Protein AF-A0A4R5TS30-F1 (afdb_monomer_lite)

Secondary structure (DSSP, 8-state):
-EEEEEEEEETTEEEEEETTSTT-EEEESSGGGHHHHHHHHHHHHHS---SS-EEEEEEE-SS-EEEEEEEE-STT-TT--

Organism: NCBI:txid2547960

Structure (mmCIF, N/CA/C/O backbone):
data_AF-A0A4R5TS30-F1
#
_entry.id   AF-A0A4R5TS30-F1
#
loop_
_atom_site.group_PDB
_atom_site.id
_atom_site.type_symbol
_atom_site.label_atom_id
_atom_site.label_alt_id
_atom_site.label_comp_id
_atom_site.label_asym_id
_atom_site.label_entity_id
_atom_site.label_seq_id
_atom_site.pdbx_PDB_ins_code
_atom_site.Cartn_x
_atom_site.Cartn_y
_atom_site.Cartn_z
_atom_site.occupancy
_atom_site.B_iso_or_equiv
_atom_site.auth_seq_id
_atom_site.auth_comp_id
_atom_site.auth_asym_id
_atom_site.auth_atom_id
_atom_site.pdbx_PDB_model_num
ATOM 1 N N . MET A 1 1 ? -10.573 -5.723 9.054 1.00 90.69 1 MET A N 1
ATOM 2 C CA . MET A 1 1 ? -10.677 -4.922 7.826 1.00 90.69 1 MET A CA 1
ATOM 3 C C . MET A 1 1 ? -9.747 -5.506 6.784 1.00 90.69 1 MET A C 1
ATOM 5 O O . MET A 1 1 ? -8.629 -5.880 7.121 1.00 90.69 1 MET A O 1
ATOM 9 N N . GLU A 1 2 ? -10.223 -5.595 5.551 1.00 93.88 2 GLU A N 1
ATOM 10 C CA . GLU A 1 2 ? -9.469 -6.088 4.403 1.00 93.88 2 GLU A CA 1
ATOM 11 C C . GLU A 1 2 ? -9.568 -5.045 3.289 1.00 93.88 2 GLU A C 1
ATOM 13 O O . GLU A 1 2 ? -10.648 -4.496 3.079 1.00 93.88 2 GLU A O 1
ATOM 18 N N . LEU A 1 3 ? -8.440 -4.730 2.656 1.00 95.00 3 LEU A N 1
ATOM 19 C CA . LEU A 1 3 ? -8.313 -3.703 1.620 1.00 95.00 3 LEU A CA 1
ATOM 20 C C . LEU A 1 3 ? -7.576 -4.261 0.403 1.00 95.00 3 LEU A C 1
ATOM 22 O O . LEU A 1 3 ? -6.738 -5.155 0.542 1.00 95.00 3 LEU A O 1
ATOM 26 N N . ILE A 1 4 ? -7.813 -3.676 -0.766 1.00 96.12 4 ILE A N 1
ATOM 27 C CA . ILE A 1 4 ? -7.083 -3.951 -1.999 1.00 96.12 4 ILE A CA 1
ATOM 28 C C . ILE A 1 4 ? -6.162 -2.766 -2.309 1.00 96.12 4 ILE A C 1
ATOM 30 O O . ILE A 1 4 ? -6.585 -1.619 -2.444 1.00 96.12 4 ILE A O 1
ATOM 34 N N . ALA A 1 5 ? -4.867 -3.046 -2.434 1.00 96.62 5 ALA A N 1
ATOM 35 C CA . ALA A 1 5 ? -3.874 -2.066 -2.846 1.00 96.62 5 ALA A CA 1
ATOM 36 C C . ALA A 1 5 ? -3.416 -2.344 -4.279 1.00 96.62 5 ALA A C 1
ATOM 38 O O . ALA A 1 5 ? -2.912 -3.428 -4.583 1.00 96.62 5 ALA A O 1
ATOM 39 N N . ARG A 1 6 ? -3.528 -1.338 -5.146 1.00 96.81 6 ARG A N 1
ATOM 40 C CA . ARG A 1 6 ? -2.908 -1.332 -6.471 1.00 96.81 6 ARG A CA 1
ATOM 41 C C . ARG A 1 6 ? -1.472 -0.883 -6.350 1.00 96.81 6 ARG A C 1
ATOM 43 O O . ARG A 1 6 ? -1.191 0.157 -5.761 1.00 96.81 6 ARG A O 1
ATOM 50 N N . VAL A 1 7 ? -0.568 -1.672 -6.910 1.00 97.06 7 VAL A N 1
ATOM 51 C CA . VAL A 1 7 ? 0.872 -1.504 -6.755 1.00 97.06 7 VAL A CA 1
ATOM 52 C C . VAL A 1 7 ? 1.520 -1.534 -8.131 1.00 97.06 7 VAL A C 1
ATOM 54 O O . VAL A 1 7 ? 1.428 -2.539 -8.825 1.00 97.06 7 VAL A O 1
ATOM 57 N N . TRP A 1 8 ? 2.207 -0.469 -8.533 1.00 96.69 8 TRP A N 1
ATOM 58 C CA . TRP A 1 8 ? 2.892 -0.412 -9.832 1.00 96.69 8 TRP A CA 1
ATOM 59 C C . TRP A 1 8 ? 4.282 0.199 -9.710 1.00 96.69 8 TRP A C 1
ATOM 61 O O . TRP A 1 8 ? 4.606 0.912 -8.751 1.00 96.69 8 TRP A O 1
ATOM 71 N N . ARG A 1 9 ? 5.146 -0.103 -10.681 1.00 95.44 9 ARG A N 1
ATOM 72 C CA . ARG A 1 9 ? 6.526 0.382 -10.675 1.00 95.44 9 ARG A CA 1
ATOM 73 C C . ARG A 1 9 ? 6.567 1.896 -10.905 1.00 95.44 9 ARG A C 1
ATOM 75 O O . ARG A 1 9 ? 5.998 2.408 -11.864 1.00 95.44 9 ARG A O 1
ATOM 82 N N . ALA A 1 10 ? 7.290 2.610 -10.044 1.00 93.81 10 ALA A N 1
ATOM 83 C CA . ALA A 1 10 ? 7.507 4.051 -10.137 1.00 93.81 10 ALA A CA 1
ATOM 84 C C . ALA A 1 10 ? 8.995 4.368 -9.910 1.00 93.81 10 ALA A C 1
ATOM 86 O O . ALA A 1 10 ? 9.441 4.589 -8.776 1.00 93.81 10 ALA A O 1
ATOM 87 N N . GLY A 1 11 ? 9.769 4.355 -11.001 1.00 92.88 11 GLY A N 1
ATOM 88 C CA . GLY A 1 11 ? 11.229 4.483 -10.963 1.00 92.88 11 GLY A CA 1
ATOM 89 C C . GLY A 1 11 ? 11.857 3.347 -10.155 1.00 92.88 11 GLY A C 1
ATOM 90 O O . GLY A 1 11 ? 11.600 2.176 -10.426 1.00 92.88 11 GLY A O 1
ATOM 91 N N . ASP A 1 12 ? 12.617 3.698 -9.117 1.00 94.12 12 ASP A N 1
ATOM 92 C CA . ASP A 1 12 ? 13.251 2.725 -8.219 1.00 94.12 12 ASP A CA 1
ATOM 93 C C . ASP A 1 12 ? 12.327 2.200 -7.109 1.00 94.12 12 ASP A C 1
ATOM 95 O O . ASP A 1 12 ? 12.688 1.272 -6.381 1.00 94.12 12 ASP A O 1
ATOM 99 N N . SER A 1 13 ? 11.102 2.719 -7.018 1.00 96.06 13 SER A N 1
ATOM 100 C CA . SER A 1 13 ? 10.115 2.387 -5.983 1.00 96.06 13 SER A CA 1
ATOM 101 C C . SER A 1 13 ? 8.844 1.747 -6.550 1.00 96.06 13 SER A C 1
ATOM 103 O O . SER A 1 13 ? 8.707 1.542 -7.759 1.00 96.06 13 SER A O 1
ATOM 105 N N . TRP A 1 14 ? 7.920 1.405 -5.661 1.00 97.31 14 TRP A N 1
ATOM 106 C CA . TRP A 1 14 ? 6.566 0.970 -5.973 1.00 97.31 14 TRP A CA 1
ATOM 107 C C . TRP A 1 14 ? 5.592 2.040 -5.497 1.00 97.31 14 TRP A C 1
ATOM 109 O O . TRP A 1 14 ? 5.609 2.405 -4.320 1.00 97.31 14 TRP A O 1
ATOM 119 N N . ALA A 1 15 ? 4.777 2.561 -6.408 1.00 97.38 15 ALA A N 1
ATOM 120 C CA . ALA A 1 15 ? 3.639 3.396 -6.056 1.00 97.38 15 ALA A CA 1
ATOM 121 C C . ALA A 1 15 ? 2.487 2.501 -5.603 1.00 97.38 15 ALA A C 1
ATOM 123 O O . ALA A 1 15 ? 2.319 1.401 -6.131 1.00 97.38 15 ALA A O 1
ATOM 124 N N . VAL A 1 16 ? 1.744 2.966 -4.602 1.00 97.94 16 VAL A N 1
ATOM 125 C CA . VAL A 1 16 ? 0.651 2.223 -3.985 1.00 97.94 16 VAL A CA 1
ATOM 126 C C . VAL A 1 16 ? -0.562 3.132 -3.857 1.00 97.94 16 VAL A C 1
ATOM 128 O O . VAL A 1 16 ? -0.452 4.223 -3.300 1.00 97.94 16 VAL A O 1
ATOM 131 N N . GLU A 1 17 ? -1.712 2.661 -4.316 1.00 97.44 17 GLU A N 1
ATOM 132 C CA . GLU A 1 17 ? -3.016 3.300 -4.133 1.00 97.44 17 GLU A CA 1
ATOM 133 C C . GLU A 1 17 ? -3.987 2.285 -3.533 1.00 97.44 17 GLU A C 1
ATOM 135 O O . GLU A 1 17 ? -4.073 1.154 -4.010 1.00 97.44 17 GLU A O 1
ATOM 140 N N . VAL A 1 18 ? -4.723 2.681 -2.495 1.00 96.62 18 VAL A N 1
ATOM 141 C CA . VAL A 1 18 ? -5.793 1.857 -1.920 1.00 96.62 18 VAL A CA 1
ATOM 142 C C . VAL A 1 18 ? -7.132 2.399 -2.386 1.00 96.62 18 VAL A C 1
ATOM 144 O O . VAL A 1 18 ? -7.557 3.476 -1.971 1.00 96.62 18 VAL A O 1
ATOM 147 N N . THR A 1 19 ? -7.805 1.651 -3.255 1.00 89.44 19 THR A N 1
ATOM 148 C CA . THR A 1 19 ? -9.002 2.133 -3.956 1.00 89.44 19 THR A CA 1
ATOM 149 C C . THR A 1 19 ? -10.193 2.375 -3.034 1.00 89.44 19 THR A C 1
ATOM 151 O O . THR A 1 19 ? -11.001 3.269 -3.278 1.00 89.44 19 THR A O 1
ATOM 154 N N . GLU A 1 20 ? -10.290 1.612 -1.950 1.00 93.88 20 GLU A N 1
ATOM 155 C CA . GLU A 1 20 ? -11.365 1.701 -0.966 1.00 93.88 20 GLU A CA 1
ATOM 156 C C . GLU A 1 20 ? -11.187 2.870 0.012 1.00 93.88 20 GLU A C 1
ATOM 158 O O . GLU A 1 20 ? -12.124 3.205 0.736 1.00 93.88 20 GLU A O 1
ATOM 163 N N . VAL A 1 21 ? -10.008 3.505 0.038 1.00 94.06 21 VAL A N 1
ATOM 164 C CA . VAL A 1 21 ? -9.695 4.621 0.940 1.00 94.06 21 VAL A CA 1
ATOM 165 C C . VAL A 1 21 ? -9.229 5.822 0.111 1.00 94.06 21 VAL A C 1
ATOM 167 O O . VAL A 1 21 ? -8.031 5.978 -0.141 1.00 94.06 21 VAL A O 1
ATOM 170 N N . PRO A 1 22 ? -10.158 6.696 -0.326 1.00 90.31 22 PRO A N 1
ATOM 171 C CA . PRO A 1 22 ? -9.827 7.839 -1.168 1.00 90.31 22 PRO A CA 1
ATOM 172 C C . PRO A 1 22 ? -8.719 8.710 -0.567 1.00 90.31 22 PRO A C 1
ATOM 174 O O . PRO A 1 22 ? -8.794 9.130 0.587 1.00 90.31 22 PRO A O 1
ATOM 177 N N . GLY A 1 23 ? -7.694 8.998 -1.368 1.00 89.31 23 GLY A N 1
ATOM 178 C CA . GLY A 1 23 ? -6.541 9.801 -0.951 1.00 89.31 23 GLY A CA 1
ATOM 179 C C . GLY A 1 23 ? -5.433 9.017 -0.243 1.00 89.31 23 GLY A C 1
ATOM 180 O O . GLY A 1 23 ? -4.371 9.587 0.007 1.00 89.31 23 GLY A O 1
ATOM 181 N N . LEU A 1 24 ? -5.618 7.719 0.028 1.00 95.56 24 LEU A N 1
ATOM 182 C CA . LEU A 1 24 ? -4.559 6.871 0.567 1.00 95.56 24 LEU A CA 1
ATOM 183 C C . LEU A 1 24 ? -3.639 6.402 -0.565 1.00 95.56 24 LEU A C 1
ATOM 185 O O . LEU A 1 24 ? -3.819 5.349 -1.179 1.00 95.56 24 LEU A O 1
ATOM 189 N N . VAL A 1 25 ? -2.624 7.227 -0.814 1.00 95.50 25 VAL A N 1
ATOM 190 C CA . VAL A 1 25 ? -1.535 6.956 -1.753 1.00 95.50 25 VAL A CA 1
ATOM 191 C C . VAL A 1 25 ? -0.220 6.941 -0.982 1.00 95.50 25 VAL A C 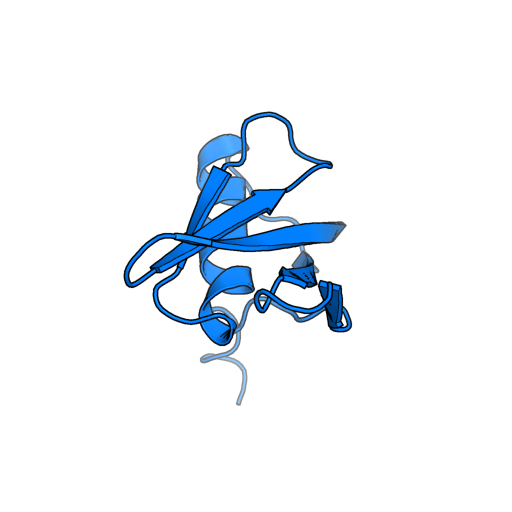1
ATOM 193 O O . VAL A 1 25 ? 0.068 7.850 -0.204 1.00 95.50 25 VAL A O 1
ATOM 196 N N . THR A 1 26 ? 0.597 5.913 -1.193 1.00 96.81 26 THR A N 1
ATOM 197 C CA . THR A 1 26 ? 1.900 5.763 -0.532 1.00 96.81 26 THR A CA 1
ATOM 198 C C . THR A 1 26 ? 2.938 5.159 -1.480 1.00 96.81 26 THR A C 1
ATOM 200 O O . THR A 1 26 ? 2.676 4.933 -2.665 1.00 96.81 26 THR A O 1
ATOM 203 N N . ARG A 1 27 ? 4.162 4.950 -0.990 1.00 97.00 27 ARG A N 1
ATOM 204 C CA . ARG A 1 27 ? 5.248 4.310 -1.738 1.00 97.00 27 ARG A CA 1
ATOM 205 C C . ARG A 1 27 ? 5.983 3.294 -0.877 1.00 97.00 27 ARG A C 1
ATOM 207 O O . ARG A 1 27 ? 6.213 3.529 0.305 1.00 97.00 27 ARG A O 1
ATOM 214 N N . ALA A 1 28 ? 6.418 2.209 -1.505 1.00 96.44 28 ALA A N 1
ATOM 215 C CA . ALA A 1 28 ? 7.271 1.188 -0.903 1.00 96.44 28 ALA A CA 1
ATOM 216 C C . ALA A 1 28 ? 8.564 1.023 -1.714 1.00 96.44 28 ALA A C 1
ATOM 218 O O . ALA A 1 28 ? 8.566 1.219 -2.933 1.00 96.44 28 ALA A O 1
ATOM 219 N N . ARG A 1 29 ? 9.677 0.639 -1.074 1.00 94.81 29 ARG A N 1
ATOM 220 C CA . ARG A 1 29 ? 10.900 0.276 -1.817 1.00 94.81 29 ARG A CA 1
ATOM 221 C C . ARG A 1 29 ? 10.779 -1.132 -2.380 1.00 94.81 29 ARG A C 1
ATOM 223 O O . ARG A 1 29 ? 11.186 -1.381 -3.515 1.00 94.81 29 ARG A O 1
ATOM 230 N N . HIS A 1 30 ? 10.148 -2.027 -1.623 1.00 93.25 30 HIS A N 1
ATOM 231 C CA . HIS A 1 30 ? 9.902 -3.406 -2.021 1.00 93.25 30 HIS A CA 1
ATOM 232 C C . HIS A 1 30 ? 8.423 -3.786 -1.877 1.00 93.25 30 HIS A C 1
ATOM 234 O O . HIS A 1 30 ? 7.751 -3.373 -0.939 1.00 93.25 30 HIS A O 1
ATOM 240 N N . VAL A 1 31 ? 7.918 -4.650 -2.768 1.00 90.94 31 VAL A N 1
ATOM 241 C CA . VAL A 1 31 ? 6.510 -5.112 -2.746 1.00 90.94 31 VAL A CA 1
ATOM 242 C C . VAL A 1 31 ? 6.118 -5.733 -1.399 1.00 90.94 31 VAL A C 1
ATOM 244 O O . VAL A 1 31 ? 4.992 -5.573 -0.944 1.00 90.94 31 VAL A O 1
ATOM 247 N N . HIS A 1 32 ? 7.044 -6.418 -0.724 1.00 88.75 32 HIS A N 1
ATOM 248 C CA . HIS A 1 32 ? 6.768 -7.054 0.568 1.00 88.75 32 HIS A CA 1
ATOM 249 C C . HIS A 1 32 ? 6.610 -6.061 1.734 1.00 88.75 32 HIS A C 1
ATOM 251 O O . HIS A 1 32 ? 6.188 -6.478 2.809 1.00 88.75 32 HIS A O 1
ATOM 257 N N . GLU A 1 33 ? 6.968 -4.787 1.545 1.00 92.94 33 GLU A N 1
ATOM 258 C CA . GLU A 1 33 ? 6.791 -3.715 2.534 1.00 92.94 33 GLU A CA 1
ATOM 259 C C . GLU A 1 33 ? 5.423 -3.033 2.397 1.00 92.94 33 GLU A C 1
ATOM 261 O O . GLU A 1 33 ? 5.014 -2.314 3.304 1.00 92.94 33 GLU A O 1
ATOM 266 N N . VAL A 1 34 ? 4.710 -3.248 1.280 1.00 94.31 34 VAL A N 1
ATOM 267 C CA . VAL A 1 34 ? 3.491 -2.501 0.917 1.00 94.31 34 VAL A CA 1
ATOM 268 C C . VAL A 1 34 ? 2.439 -2.541 2.021 1.00 94.31 34 VAL A C 1
ATOM 270 O O . VAL A 1 34 ? 1.875 -1.506 2.357 1.00 94.31 34 VAL A O 1
ATOM 273 N N . VAL A 1 35 ? 2.204 -3.706 2.622 1.00 94.56 35 VAL A N 1
ATOM 274 C CA . VAL A 1 35 ? 1.201 -3.859 3.687 1.00 94.56 35 VAL A CA 1
ATOM 275 C C . VAL A 1 35 ? 1.511 -2.957 4.886 1.00 94.56 35 VAL A C 1
ATOM 277 O O . VAL A 1 35 ? 0.614 -2.298 5.408 1.00 94.56 35 VAL A O 1
ATOM 280 N N . ASP A 1 36 ? 2.782 -2.867 5.285 1.00 94.31 36 ASP A N 1
ATOM 281 C CA . ASP A 1 36 ? 3.208 -2.081 6.446 1.00 94.31 36 ASP A CA 1
ATOM 282 C C . ASP A 1 36 ? 3.117 -0.568 6.174 1.00 94.31 36 ASP A C 1
ATOM 284 O O . ASP A 1 36 ? 2.658 0.192 7.033 1.00 94.31 36 ASP A O 1
ATOM 288 N N . VAL A 1 37 ? 3.493 -0.111 4.971 1.00 95.44 37 VAL A N 1
ATOM 289 C CA . VAL A 1 37 ? 3.337 1.312 4.606 1.00 95.44 37 VAL A CA 1
ATOM 290 C C . VAL A 1 37 ? 1.879 1.708 4.384 1.00 95.44 37 VAL A C 1
ATOM 292 O O . VAL A 1 37 ? 1.517 2.833 4.722 1.00 95.44 37 VAL A O 1
ATOM 295 N N . VAL A 1 38 ? 1.029 0.806 3.878 1.00 96.31 38 VAL A N 1
ATOM 296 C CA . VAL A 1 38 ? -0.422 1.039 3.774 1.00 96.31 38 VAL A CA 1
ATOM 297 C C . VAL A 1 38 ? -1.043 1.163 5.159 1.00 96.31 38 VAL A C 1
ATOM 299 O O . VAL A 1 38 ? -1.787 2.109 5.398 1.00 96.31 38 VAL A O 1
ATOM 302 N N . ALA A 1 39 ? -0.707 0.264 6.085 1.00 95.44 39 ALA A N 1
ATOM 303 C CA . ALA A 1 39 ? -1.194 0.335 7.460 1.00 95.44 39 ALA A CA 1
ATOM 304 C C . ALA A 1 39 ? -0.765 1.636 8.153 1.00 95.44 39 ALA A C 1
ATOM 306 O O . ALA A 1 39 ? -1.594 2.317 8.749 1.00 95.44 39 ALA A O 1
ATOM 307 N N . THR A 1 40 ? 0.503 2.029 8.002 1.00 95.31 40 THR A N 1
ATOM 308 C CA . THR A 1 40 ? 1.018 3.291 8.558 1.00 95.31 40 THR A CA 1
ATOM 309 C C . THR A 1 40 ? 0.284 4.502 7.977 1.00 95.31 40 THR A C 1
ATOM 311 O O . THR A 1 40 ? -0.135 5.386 8.721 1.00 95.31 40 THR A O 1
ATOM 314 N N . ALA A 1 41 ? 0.089 4.546 6.655 1.00 95.88 41 ALA A N 1
ATOM 315 C CA . ALA A 1 41 ? -0.631 5.638 6.001 1.00 95.88 41 ALA A CA 1
ATOM 316 C C . ALA A 1 41 ? -2.111 5.683 6.417 1.00 95.88 41 ALA A C 1
ATOM 318 O O . ALA A 1 41 ? -2.656 6.760 6.650 1.00 95.88 41 ALA A O 1
ATOM 319 N N . TYR A 1 42 ? -2.753 4.521 6.559 1.00 95.88 42 TYR A N 1
ATOM 320 C CA . TYR A 1 42 ? -4.130 4.414 7.031 1.00 95.88 42 TYR A CA 1
ATOM 321 C C . TYR A 1 42 ? -4.281 4.936 8.463 1.00 95.88 42 TYR A C 1
ATOM 323 O O . TYR A 1 42 ? -5.184 5.723 8.744 1.00 95.88 42 TYR A O 1
ATOM 331 N N . GLU A 1 43 ? -3.391 4.524 9.367 1.00 94.69 43 GLU A N 1
ATOM 332 C CA . GLU A 1 43 ? -3.392 4.959 10.766 1.00 94.69 43 GLU A CA 1
ATOM 333 C C . GLU A 1 43 ? -3.153 6.471 10.876 1.00 94.69 43 GLU A C 1
ATOM 335 O O . GLU A 1 43 ? -3.850 7.147 11.625 1.00 94.69 43 GLU A O 1
ATOM 340 N N . GLN A 1 44 ? -2.246 7.031 10.068 1.00 94.31 44 GLN A N 1
ATOM 341 C CA . GLN A 1 44 ? -2.031 8.481 9.991 1.00 94.31 44 GLN A CA 1
ATOM 342 C C . GLN A 1 44 ? -3.265 9.237 9.482 1.00 94.31 44 GLN A C 1
ATOM 344 O O . GLN A 1 44 ? -3.559 10.326 9.973 1.00 94.31 44 GLN A O 1
ATOM 349 N N . LEU A 1 45 ? -3.985 8.673 8.509 1.00 93.75 45 LEU A N 1
ATOM 350 C CA . LEU A 1 45 ? -5.167 9.296 7.911 1.00 93.75 45 LEU A CA 1
ATOM 351 C C . LEU A 1 45 ? -6.398 9.232 8.827 1.00 93.75 45 LEU A C 1
ATOM 353 O O . LEU A 1 45 ? -7.182 10.176 8.874 1.00 93.75 45 LEU A O 1
ATOM 357 N N . THR A 1 46 ? -6.588 8.114 9.528 1.00 92.56 46 THR A N 1
ATOM 358 C CA . THR A 1 46 ? -7.825 7.817 10.273 1.00 92.56 46 THR A CA 1
ATOM 359 C C . THR A 1 46 ? -7.672 7.909 11.791 1.00 92.56 46 THR A C 1
ATOM 361 O O . THR A 1 46 ? -8.669 7.907 12.510 1.00 92.56 46 THR A O 1
ATOM 364 N N . GLY A 1 47 ? -6.439 7.998 12.292 1.00 94.31 47 GLY A N 1
ATOM 365 C CA . GLY A 1 47 ? -6.111 8.029 13.716 1.00 94.31 47 GLY A CA 1
ATOM 366 C C . GLY A 1 47 ? -6.171 6.668 14.418 1.00 94.31 47 GLY A C 1
ATOM 367 O O . GLY A 1 47 ? -5.926 6.612 15.622 1.00 94.31 47 GLY A O 1
ATOM 368 N N . ALA A 1 48 ? -6.500 5.582 13.711 1.00 92.19 48 ALA A N 1
ATOM 369 C CA . ALA A 1 48 ? -6.572 4.239 14.280 1.00 92.19 48 ALA A CA 1
ATOM 370 C C . ALA A 1 48 ? -6.274 3.153 13.237 1.00 92.19 48 ALA A C 1
ATOM 372 O O . ALA A 1 48 ? -6.550 3.314 12.051 1.00 92.19 48 ALA A O 1
ATOM 373 N N . LEU A 1 49 ? -5.776 2.002 13.691 1.00 91.31 49 LEU A N 1
ATOM 374 C CA . LEU A 1 49 ? -5.597 0.817 12.857 1.00 91.31 49 LEU A CA 1
ATOM 375 C C . LEU A 1 49 ? -6.534 -0.302 13.344 1.00 91.31 49 LEU A C 1
ATOM 377 O O . LEU A 1 49 ? -6.326 -0.818 14.442 1.00 91.31 49 LEU A O 1
ATOM 381 N N . PRO A 1 50 ? -7.580 -0.679 12.585 1.00 89.88 50 PRO A N 1
ATOM 382 C CA . PRO A 1 50 ? -8.491 -1.739 13.006 1.00 89.88 50 PRO A CA 1
ATOM 383 C C . PRO A 1 50 ? -7.810 -3.107 12.962 1.00 89.88 50 PRO A C 1
ATOM 385 O O . PRO A 1 50 ? -7.089 -3.412 12.016 1.00 89.88 50 PRO A O 1
ATOM 388 N N . GLU A 1 51 ? -8.111 -3.968 13.933 1.00 88.56 51 GLU A N 1
ATOM 389 C CA . GLU A 1 51 ? -7.589 -5.335 13.990 1.00 88.56 51 GLU A CA 1
ATOM 390 C C . GLU A 1 51 ? -8.702 -6.363 13.699 1.00 88.56 51 GLU A C 1
ATOM 392 O O . GLU A 1 51 ? -9.776 -6.284 14.301 1.00 88.56 51 GLU A O 1
ATOM 397 N N . PRO A 1 52 ? -8.495 -7.321 12.770 1.00 89.06 52 PRO A N 1
ATOM 398 C CA . PRO A 1 52 ? -7.300 -7.501 11.935 1.00 89.06 52 PRO A CA 1
ATOM 399 C C . PRO A 1 52 ? -7.203 -6.453 10.811 1.00 89.06 52 PRO A C 1
ATOM 401 O O . PRO A 1 52 ? -8.232 -6.015 10.300 1.00 89.06 52 PRO A O 1
ATOM 404 N N . PHE A 1 53 ? -5.986 -6.104 10.381 1.00 91.19 53 PHE A N 1
ATOM 405 C CA . PHE A 1 53 ? -5.733 -5.270 9.197 1.00 91.19 53 PHE A CA 1
ATOM 406 C C . PHE A 1 53 ? -5.040 -6.105 8.119 1.00 91.19 53 PHE A C 1
ATOM 408 O O . PHE A 1 53 ? -3.893 -6.521 8.298 1.00 91.19 53 PHE A O 1
ATOM 415 N N . LEU A 1 54 ? -5.745 -6.372 7.021 1.00 93.75 54 LEU A N 1
ATOM 416 C CA . LEU A 1 54 ? -5.275 -7.207 5.918 1.00 93.75 54 LEU A CA 1
ATOM 417 C C . LEU A 1 54 ? -5.258 -6.401 4.621 1.00 93.75 54 LEU A C 1
ATOM 419 O O . LEU A 1 54 ? -6.167 -5.611 4.369 1.00 93.75 5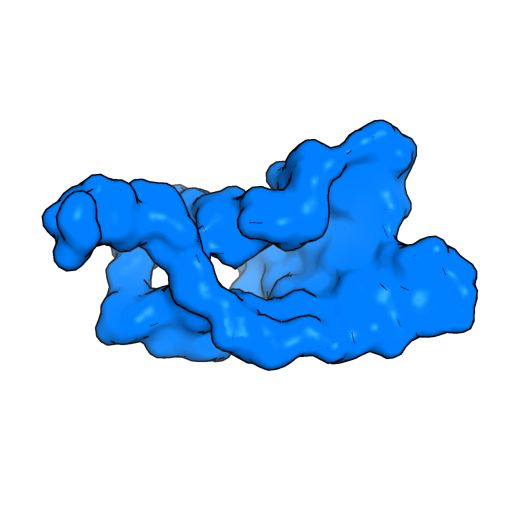4 LEU A O 1
ATOM 423 N N . VAL A 1 55 ? -4.244 -6.62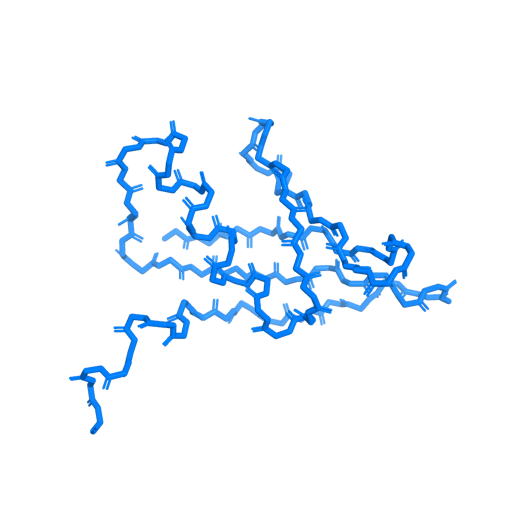5 3.786 1.00 95.12 55 VAL A N 1
ATOM 424 C CA . VAL A 1 55 ? -4.138 -5.970 2.477 1.00 95.12 55 VAL A CA 1
ATOM 425 C C . VAL A 1 55 ? -3.845 -7.011 1.401 1.00 95.12 55 VAL A C 1
ATOM 427 O O . VAL A 1 55 ? -2.810 -7.680 1.446 1.00 95.12 55 VAL A O 1
ATOM 430 N N . ALA A 1 56 ? -4.756 -7.155 0.441 1.00 95.38 56 ALA A N 1
ATOM 431 C CA . ALA A 1 56 ? -4.521 -7.852 -0.819 1.00 95.38 56 ALA A CA 1
ATOM 432 C C . ALA A 1 56 ? -3.814 -6.915 -1.800 1.00 95.38 56 ALA A C 1
ATOM 434 O O . ALA A 1 56 ? -4.049 -5.707 -1.789 1.00 95.38 56 ALA A O 1
ATOM 435 N N . LEU A 1 57 ? -2.953 -7.461 -2.659 1.00 95.44 57 LEU A N 1
ATOM 436 C CA . LEU A 1 57 ? -2.187 -6.654 -3.611 1.00 95.44 57 LEU A CA 1
ATOM 437 C C . LEU A 1 57 ? -2.576 -7.006 -5.043 1.00 95.44 57 LEU A C 1
ATOM 439 O O . LEU A 1 57 ? -2.507 -8.168 -5.436 1.00 95.44 57 LEU A O 1
ATOM 443 N N . GLU A 1 58 ? -2.900 -5.997 -5.839 1.00 96.19 58 GLU A N 1
ATOM 444 C CA . GLU A 1 58 ? -2.896 -6.074 -7.297 1.00 96.19 58 GLU A CA 1
ATOM 445 C C . GLU A 1 58 ? -1.581 -5.452 -7.768 1.00 96.19 58 GLU A C 1
ATOM 447 O O . GLU A 1 58 ? -1.401 -4.242 -7.661 1.00 96.19 58 GLU A O 1
ATOM 452 N N . VAL A 1 59 ? -0.625 -6.267 -8.221 1.00 95.00 59 VAL A N 1
ATOM 453 C CA . VAL A 1 59 ? 0.719 -5.788 -8.578 1.00 95.00 59 VAL A CA 1
ATOM 454 C C . VAL A 1 59 ? 0.915 -5.806 -10.087 1.00 95.00 59 VAL A C 1
ATOM 456 O O . VAL A 1 59 ? 0.863 -6.873 -10.694 1.00 95.00 59 VAL A O 1
ATOM 459 N N . ASP A 1 60 ? 1.198 -4.650 -10.675 1.00 94.50 60 ASP A N 1
ATOM 460 C CA . ASP A 1 60 ? 1.596 -4.515 -12.073 1.00 94.50 60 ASP A CA 1
ATOM 461 C C . ASP A 1 60 ? 3.118 -4.653 -12.219 1.00 94.50 60 ASP A C 1
ATOM 463 O O . ASP A 1 60 ? 3.889 -3.803 -11.757 1.00 94.50 60 ASP A O 1
ATOM 467 N N . TYR A 1 61 ? 3.551 -5.736 -12.868 1.00 87.62 61 TYR A N 1
ATOM 468 C CA . TYR A 1 61 ? 4.960 -5.985 -13.189 1.00 87.62 61 TYR A CA 1
ATOM 469 C C . TYR A 1 61 ? 5.368 -5.500 -14.592 1.00 87.62 61 TYR A C 1
ATOM 471 O O . TYR A 1 61 ? 6.515 -5.709 -14.982 1.00 87.62 61 TYR A O 1
ATOM 479 N N . GLY A 1 62 ? 4.472 -4.841 -15.334 1.00 85.19 62 GLY A N 1
ATOM 480 C CA . GLY A 1 62 ? 4.705 -4.296 -16.675 1.00 85.19 62 GLY A CA 1
ATOM 481 C C . GLY A 1 62 ? 4.073 -5.114 -17.805 1.00 85.19 62 GLY A C 1
ATOM 482 O O . GLY A 1 62 ? 3.729 -4.542 -18.835 1.00 85.19 62 GLY A O 1
ATOM 483 N N . ASP A 1 63 ? 3.865 -6.418 -17.600 1.00 81.44 63 ASP A N 1
ATOM 484 C CA . ASP A 1 63 ? 3.249 -7.314 -18.594 1.00 81.44 63 ASP A CA 1
ATOM 485 C C . ASP A 1 63 ? 1.815 -7.722 -18.216 1.00 81.44 63 ASP A C 1
ATOM 487 O O . ASP A 1 63 ? 0.971 -7.957 -19.082 1.00 81.44 63 ASP A O 1
ATOM 491 N N . ALA A 1 64 ? 1.540 -7.835 -16.912 1.00 85.50 64 ALA A N 1
ATOM 492 C CA . ALA A 1 64 ? 0.250 -8.237 -16.368 1.00 85.50 64 ALA A CA 1
ATOM 493 C C . ALA A 1 64 ? 0.098 -7.823 -14.898 1.00 85.50 64 ALA A C 1
ATOM 495 O O . ALA A 1 64 ? 1.076 -7.731 -14.148 1.00 85.50 64 ALA A O 1
ATOM 496 N N . TRP A 1 65 ? -1.160 -7.674 -14.480 1.00 88.69 65 TRP A N 1
ATOM 497 C CA . TRP A 1 65 ? -1.533 -7.535 -13.077 1.00 88.69 65 TRP A CA 1
ATOM 498 C C . TRP A 1 65 ? -1.570 -8.906 -12.404 1.00 88.69 65 TRP A C 1
ATOM 500 O O . TRP A 1 65 ? -2.294 -9.806 -12.832 1.00 88.69 65 TRP A O 1
ATOM 510 N N . LEU A 1 66 ? -0.802 -9.059 -11.328 1.00 92.56 66 LEU A N 1
ATOM 511 C CA . LEU A 1 66 ? -0.797 -10.247 -10.486 1.00 92.56 66 LEU A CA 1
ATOM 512 C C . LEU A 1 66 ? -1.543 -9.966 -9.183 1.00 92.56 66 LEU A C 1
ATOM 514 O O . LEU A 1 66 ? -1.137 -9.105 -8.402 1.00 92.56 66 LEU A O 1
ATOM 518 N N . HIS A 1 67 ? -2.583 -10.750 -8.916 1.00 92.56 67 HIS A N 1
ATOM 519 C CA . HIS A 1 67 ? -3.259 -10.735 -7.626 1.00 92.56 67 HIS A CA 1
ATOM 520 C C . HIS A 1 67 ? -2.462 -11.534 -6.584 1.00 92.56 67 HIS A C 1
ATOM 522 O O . HIS A 1 67 ? -2.088 -12.687 -6.816 1.00 92.56 67 HIS A O 1
ATOM 528 N N . ARG A 1 68 ? -2.225 -10.935 -5.416 1.00 88.44 68 ARG A N 1
ATOM 529 C CA . ARG A 1 68 ? -1.667 -11.593 -4.231 1.00 88.44 68 ARG A CA 1
ATOM 530 C C . ARG A 1 68 ? -2.704 -11.592 -3.117 1.00 88.44 68 ARG A C 1
ATOM 532 O O . ARG A 1 68 ? -3.276 -10.547 -2.811 1.00 88.44 68 ARG A O 1
ATOM 539 N N . SER A 1 69 ? -2.880 -12.759 -2.498 1.00 88.75 69 SER A N 1
ATOM 540 C CA . SER A 1 69 ? -3.798 -12.960 -1.375 1.00 88.75 69 SER A CA 1
ATOM 541 C C . SER A 1 69 ? -3.547 -11.965 -0.230 1.00 88.75 69 SER A C 1
ATOM 543 O O . SER A 1 69 ? -2.406 -11.523 -0.067 1.00 88.75 69 SER A O 1
ATOM 545 N N . PRO A 1 70 ? -4.568 -11.656 0.591 1.00 88.75 70 PRO A N 1
ATOM 546 C CA . PRO A 1 70 ? -4.448 -10.718 1.702 1.00 88.75 70 PRO A CA 1
ATOM 547 C C . PRO A 1 70 ? -3.349 -11.109 2.689 1.00 88.75 70 PRO A C 1
ATOM 549 O O . PRO A 1 70 ? -3.320 -12.237 3.186 1.00 88.75 70 PRO A O 1
ATOM 552 N N . TRP A 1 71 ? -2.446 -10.175 2.982 1.00 86.38 71 TRP A N 1
ATOM 553 C CA . TRP A 1 71 ? -1.373 -10.353 3.961 1.00 86.38 71 TRP A CA 1
ATOM 554 C C . TRP A 1 71 ? -1.592 -9.428 5.168 1.00 86.38 71 TRP A C 1
ATOM 556 O O . TRP A 1 71 ? -2.060 -8.300 4.991 1.00 86.38 71 TRP A O 1
ATOM 566 N N . PRO A 1 72 ? -1.262 -9.877 6.393 1.00 87.00 72 PRO A N 1
ATOM 567 C CA . PRO A 1 72 ? -1.310 -9.035 7.582 1.00 87.00 72 PRO A CA 1
ATOM 568 C C . PRO A 1 72 ? -0.093 -8.105 7.676 1.00 87.00 72 PRO A C 1
ATOM 570 O O . PRO A 1 72 ? 0.951 -8.354 7.066 1.00 87.00 72 PRO A O 1
ATOM 573 N N . VAL A 1 73 ? -0.217 -7.057 8.494 1.00 82.75 73 VAL A N 1
ATOM 574 C CA . VAL A 1 73 ? 0.890 -6.152 8.856 1.00 82.75 73 VAL A CA 1
ATOM 575 C C . VAL A 1 73 ? 2.002 -6.954 9.540 1.00 82.75 73 VAL A C 1
ATOM 577 O O . VAL A 1 73 ? 1.793 -7.533 10.606 1.00 82.75 73 VAL A O 1
ATOM 580 N N . ARG A 1 74 ? 3.197 -6.989 8.942 1.00 76.56 74 ARG A N 1
ATOM 581 C CA . ARG A 1 74 ? 4.334 -7.790 9.430 1.00 76.56 74 ARG A CA 1
ATOM 582 C C . ARG A 1 74 ? 5.007 -7.135 10.627 1.00 76.56 74 ARG A C 1
ATOM 584 O O . ARG A 1 74 ? 5.402 -7.828 11.562 1.00 76.56 74 ARG A O 1
ATOM 591 N N . SER A 1 75 ? 5.125 -5.808 10.619 1.00 64.81 75 SER A N 1
ATOM 592 C CA . SER A 1 75 ? 5.858 -5.068 11.657 1.00 64.81 75 SER A CA 1
ATOM 593 C C . SER A 1 75 ? 5.236 -5.167 13.057 1.00 6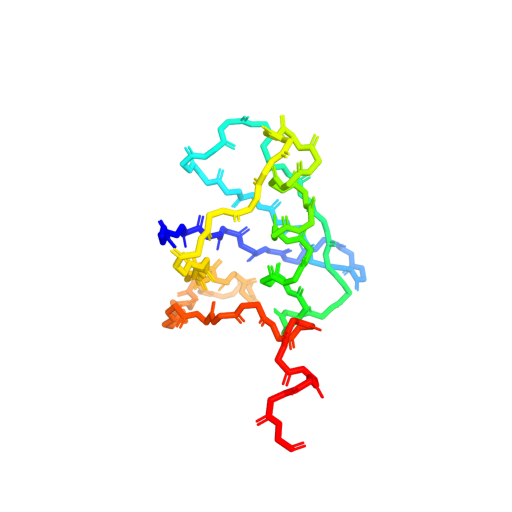4.81 75 SER A C 1
ATOM 595 O O . SER A 1 75 ? 5.950 -5.002 14.041 1.00 64.81 75 SER A O 1
ATOM 597 N N . LYS A 1 76 ? 3.941 -5.497 13.170 1.00 56.59 76 LYS A N 1
ATOM 598 C CA . LYS A 1 76 ? 3.241 -5.662 14.460 1.00 56.59 76 LYS A CA 1
ATOM 599 C C . LYS A 1 76 ? 3.312 -7.090 15.031 1.00 56.59 76 LYS A C 1
ATOM 601 O O . LYS A 1 76 ? 2.840 -7.315 16.134 1.00 56.59 76 LYS A O 1
ATOM 606 N N . TRP A 1 77 ? 3.902 -8.050 14.308 1.00 51.62 77 TRP A N 1
ATOM 607 C CA . TRP A 1 77 ? 4.008 -9.458 14.736 1.00 51.62 77 TRP A CA 1
ATOM 608 C C . TRP A 1 77 ? 5.411 -9.855 15.216 1.00 51.62 77 TRP A C 1
ATOM 610 O O . TRP A 1 77 ? 5.623 -11.000 15.608 1.00 51.62 77 TRP A O 1
ATOM 620 N N . LYS A 1 78 ? 6.368 -8.915 15.243 1.00 47.19 78 LYS A N 1
ATOM 621 C CA . LYS A 1 78 ? 7.694 -9.154 15.837 1.00 47.19 78 LYS A CA 1
ATOM 622 C C . LYS A 1 78 ? 7.640 -9.485 17.336 1.00 47.19 78 LYS A C 1
ATOM 624 O O . LYS A 1 78 ? 8.601 -10.053 17.832 1.00 47.19 78 LYS A O 1
ATOM 629 N N . ASP A 1 79 ? 6.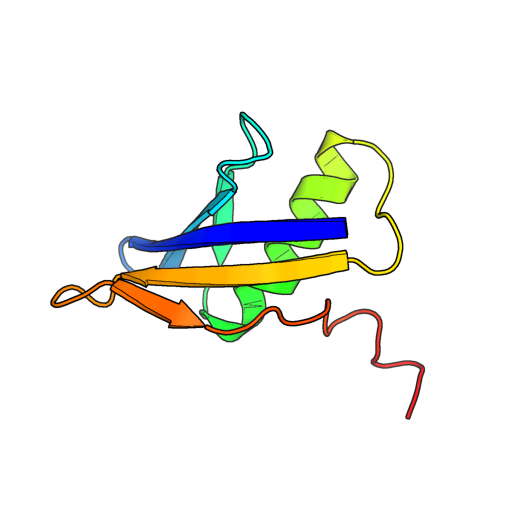532 -9.182 18.012 1.00 43.75 79 ASP A N 1
ATOM 630 C CA . ASP A 1 79 ? 6.329 -9.464 19.439 1.00 43.75 79 ASP A CA 1
ATOM 631 C C . ASP A 1 79 ? 5.579 -10.781 19.722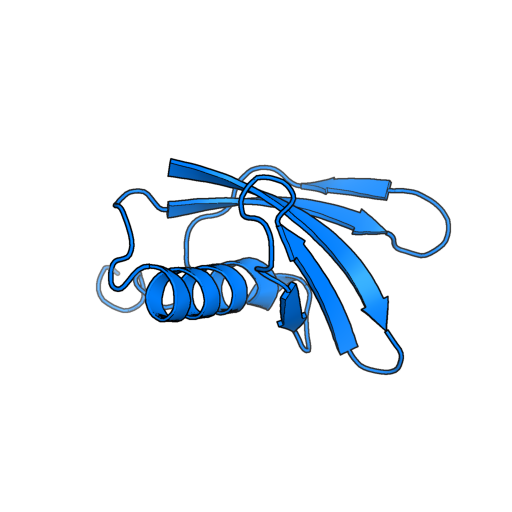 1.00 43.75 79 ASP A C 1
ATOM 633 O O . ASP A 1 79 ? 5.281 -11.070 20.878 1.00 43.75 79 ASP A O 1
ATOM 637 N N . MET A 1 80 ? 5.236 -11.582 18.702 1.00 43.88 80 MET A N 1
ATOM 638 C CA . MET A 1 80 ? 4.391 -12.771 18.900 1.00 43.88 80 MET A CA 1
ATOM 639 C C . MET A 1 80 ? 5.103 -14.125 18.797 1.00 43.88 80 MET A C 1
ATOM 641 O O . MET A 1 80 ? 4.453 -15.123 19.114 1.00 43.88 80 MET A O 1
ATOM 645 N N . TRP A 1 81 ? 6.379 -14.195 18.392 1.00 41.03 81 TRP A N 1
ATOM 646 C CA . TRP A 1 81 ? 7.141 -15.453 18.266 1.00 41.03 81 TRP A CA 1
ATOM 647 C C . TRP A 1 81 ? 8.410 -15.452 19.120 1.00 41.03 81 TRP A C 1
ATOM 649 O O . TRP A 1 81 ? 9.233 -14.525 18.945 1.00 41.03 81 TRP A O 1
#

Foldseek 3Di:
DEWEWEWEDDPQWIWIDTPVDPPQIDIGNDPVCRQQGSQVSCCVVPVDRDPFYWYWYQYDPPPHTDTDDIDGNPVVCPPPD

Radius of gyration: 12.28 Å; chains: 1; bounding box: 25×25×38 Å

Sequence (81 aa):
MELIARVWRAGDSWAVEVTEVPGLVTRARHVHEVVDVVATAYEQLTGALPEPFLVALEVDYGDAWLHRSPWPVRSKWKDMW

pLDDT: mean 89.09, std 12.91, range [41.03, 97.94]